Protein AF-A0A8T4NFK8-F1 (afdb_monomer)

Nearest PDB structures (foldseek):
  3e11-assembly2_B  TM=5.729E-01  e=1.736E-01  Acidothermus cellulolyticus 11B
  4j0b-assembly1_A  TM=2.748E-01  e=2.095E-01  Danio rerio
  3he0-assembly2_C-2  TM=3.348E-01  e=5.141E+00  Vibrio parahaemolyticus

Mean predicted aligned error: 7.35 Å

Foldseek 3Di:
DQLVLLCVLLVVVLDDPVQEEEEEDEDDPDPPDQKDKAWDDLVVCVVVVHFIHIYIYGYPVLVVDDPLVNQLVSLLNSQQQDSNSRGGGDDCVRRDPVVSVVSSVSSVVSVVVVVVVCDDDPPPDPDDD

Solvent-accessible surface area (backbone atoms only — not comparable to full-atom values): 7735 Å² total; per-residue (Å²): 130,56,70,55,53,51,38,59,74,66,62,45,79,54,59,58,65,92,42,46,46,79,46,80,49,77,91,69,88,62,88,86,57,41,62,46,70,44,57,52,48,61,68,56,25,59,75,67,74,45,76,52,38,39,38,40,39,36,29,67,64,43,78,78,47,54,70,72,58,41,51,36,52,53,49,49,49,54,58,26,52,41,78,78,49,66,24,63,72,46,58,65,91,77,58,41,70,68,58,36,50,56,50,45,54,51,39,56,55,52,51,54,54,56,56,67,70,64,69,76,82,75,82,76,72,84,76,83,132

Structure (mmCIF, N/CA/C/O backbone):
data_AF-A0A8T4NFK8-F1
#
_entry.id   AF-A0A8T4NFK8-F1
#
loop_
_atom_site.group_PDB
_atom_site.id
_atom_site.type_symbol
_atom_site.label_atom_id
_atom_site.label_alt_id
_atom_site.label_comp_id
_atom_site.label_asym_id
_atom_site.label_entity_id
_atom_site.label_seq_id
_atom_site.pdbx_PDB_ins_code
_atom_site.Cartn_x
_atom_site.Cartn_y
_atom_site.Cartn_z
_atom_site.occupancy
_atom_site.B_iso_or_equiv
_atom_site.auth_seq_id
_atom_site.auth_comp_id
_atom_site.auth_asym_id
_atom_site.auth_atom_id
_atom_site.pdbx_PDB_model_num
ATOM 1 N N . MET A 1 1 ? -0.275 -10.881 7.513 1.00 72.69 1 MET A N 1
ATOM 2 C CA . MET A 1 1 ? -1.256 -11.005 8.611 1.00 72.69 1 MET A CA 1
ATOM 3 C C . MET A 1 1 ? -2.192 -9.808 8.831 1.00 72.69 1 MET A C 1
ATOM 5 O O . MET A 1 1 ? -3.137 -9.985 9.569 1.00 72.69 1 MET A O 1
ATOM 9 N N . ARG A 1 2 ? -2.021 -8.618 8.220 1.00 91.56 2 ARG A N 1
ATOM 10 C CA . ARG A 1 2 ? -3.139 -7.643 8.086 1.00 91.56 2 ARG A CA 1
ATOM 11 C C . ARG A 1 2 ? -3.163 -6.977 6.714 1.00 91.56 2 ARG A C 1
ATOM 13 O O . ARG A 1 2 ? -4.160 -7.043 6.015 1.00 91.56 2 ARG A O 1
ATOM 20 N N . MET A 1 3 ? -2.006 -6.478 6.270 1.00 95.69 3 MET A N 1
ATOM 21 C CA . MET A 1 3 ? -1.801 -6.023 4.886 1.00 95.69 3 MET A CA 1
ATOM 22 C C . MET A 1 3 ? -2.193 -7.103 3.863 1.00 95.69 3 MET A C 1
ATOM 24 O O . MET A 1 3 ? -2.933 -6.828 2.930 1.00 95.69 3 MET A O 1
ATOM 28 N N . GLN A 1 4 ? -1.759 -8.347 4.087 1.00 96.12 4 GLN A N 1
ATOM 29 C CA . GLN A 1 4 ? -2.109 -9.490 3.234 1.00 96.12 4 GLN A CA 1
ATOM 30 C C . GLN A 1 4 ? -3.622 -9.729 3.160 1.00 96.12 4 GLN A C 1
ATOM 32 O O . GLN A 1 4 ? -4.147 -9.951 2.076 1.00 96.12 4 GLN A O 1
ATOM 37 N N . ASP A 1 5 ? -4.326 -9.630 4.289 1.00 95.62 5 ASP A N 1
ATOM 38 C CA . ASP A 1 5 ? -5.778 -9.814 4.341 1.00 95.62 5 ASP A CA 1
ATOM 39 C C . ASP A 1 5 ? -6.482 -8.707 3.557 1.00 95.62 5 ASP A C 1
ATOM 41 O O . ASP A 1 5 ? -7.379 -8.993 2.772 1.00 95.62 5 ASP A O 1
ATOM 45 N N . ILE A 1 6 ? -6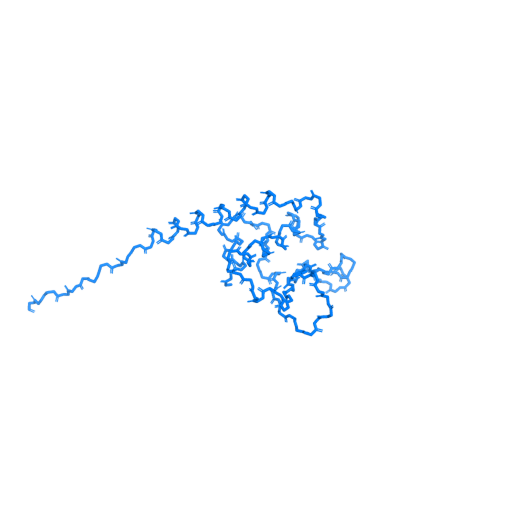.034 -7.456 3.713 1.00 97.06 6 ILE A N 1
ATOM 46 C CA . ILE A 1 6 ? -6.520 -6.307 2.938 1.00 97.06 6 ILE A CA 1
ATOM 47 C C . ILE A 1 6 ? -6.312 -6.551 1.438 1.00 97.06 6 ILE A C 1
ATOM 49 O O . ILE A 1 6 ? -7.265 -6.433 0.669 1.00 97.06 6 ILE A O 1
ATOM 53 N N . VAL A 1 7 ? -5.104 -6.947 1.019 1.00 97.50 7 VAL A N 1
ATOM 54 C CA . VAL A 1 7 ? -4.780 -7.254 -0.387 1.00 97.50 7 VAL A CA 1
ATOM 55 C C . VAL A 1 7 ? -5.690 -8.352 -0.939 1.00 97.50 7 VAL A C 1
ATOM 57 O O . VAL A 1 7 ? -6.258 -8.188 -2.022 1.00 97.50 7 VAL A O 1
ATOM 60 N N . ASN A 1 8 ? -5.866 -9.440 -0.189 1.00 96.31 8 ASN A N 1
ATOM 61 C CA . ASN A 1 8 ? -6.664 -10.591 -0.602 1.00 96.31 8 ASN A CA 1
ATOM 62 C C . ASN A 1 8 ? -8.158 -10.253 -0.674 1.00 96.31 8 ASN A C 1
ATOM 64 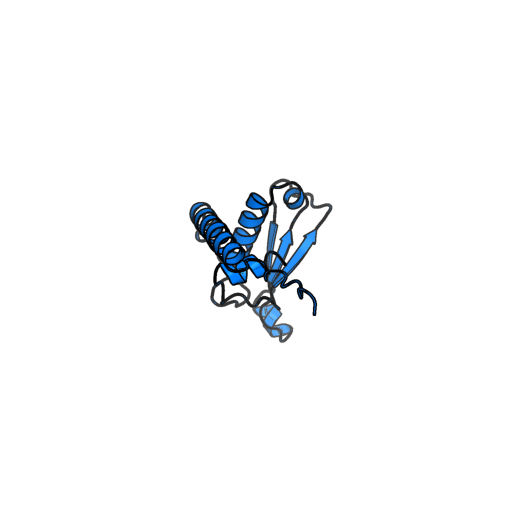O O . ASN A 1 8 ? -8.791 -10.478 -1.704 1.00 96.31 8 ASN A O 1
ATOM 68 N N . ILE A 1 9 ? -8.716 -9.663 0.385 1.00 96.69 9 ILE A N 1
ATOM 69 C CA . ILE A 1 9 ? -10.144 -9.329 0.487 1.00 96.69 9 ILE A CA 1
ATOM 70 C C . ILE A 1 9 ? -10.536 -8.267 -0.543 1.00 96.69 9 ILE A C 1
ATOM 72 O O . ILE A 1 9 ? -11.603 -8.354 -1.150 1.00 96.69 9 ILE A O 1
ATOM 76 N N . LEU A 1 10 ? -9.678 -7.272 -0.785 1.00 96.69 10 LEU A N 1
ATOM 77 C CA . LEU A 1 10 ? -9.946 -6.231 -1.780 1.00 96.69 10 LEU A CA 1
ATOM 78 C C . LEU A 1 10 ? -9.658 -6.671 -3.221 1.00 96.69 10 LEU A C 1
ATOM 80 O O . LEU A 1 10 ? -9.950 -5.906 -4.146 1.00 96.69 10 LEU A O 1
ATOM 84 N N . GLY A 1 11 ? -9.125 -7.880 -3.434 1.00 96.12 11 GLY A N 1
ATOM 85 C CA . GLY A 1 11 ? -8.817 -8.410 -4.764 1.00 96.12 11 GLY A CA 1
ATOM 86 C C . GLY A 1 11 ? -7.696 -7.637 -5.461 1.00 96.12 11 GLY A C 1
ATOM 87 O O . GLY A 1 11 ? -7.742 -7.378 -6.666 1.00 96.12 11 GLY A O 1
ATOM 88 N N . MET A 1 12 ? -6.679 -7.202 -4.716 1.00 95.69 12 MET A N 1
ATOM 89 C CA . MET A 1 12 ? -5.559 -6.422 -5.244 1.00 95.69 12 MET A CA 1
ATOM 90 C C . MET A 1 12 ? -4.520 -7.310 -5.955 1.00 95.69 12 MET A C 1
ATOM 92 O O . MET A 1 12 ? -3.331 -7.156 -5.724 1.00 95.69 12 MET A O 1
ATOM 96 N N . HIS A 1 13 ? -4.937 -8.155 -6.905 1.00 95.31 13 HIS A N 1
ATOM 97 C CA . HIS A 1 13 ? -4.113 -9.204 -7.546 1.00 95.31 13 HIS A CA 1
ATOM 98 C C . HIS A 1 13 ? -2.791 -8.743 -8.195 1.00 95.31 13 HIS A C 1
ATOM 100 O O . HIS A 1 13 ? -1.873 -9.533 -8.355 1.00 95.31 13 HIS A O 1
ATOM 106 N N . HIS A 1 14 ? -2.681 -7.466 -8.567 1.00 96.38 14 HIS A N 1
ATOM 107 C CA . HIS A 1 14 ? -1.426 -6.846 -9.016 1.00 96.38 14 HIS A CA 1
ATOM 108 C C . HIS A 1 14 ? -0.317 -6.763 -7.953 1.00 96.38 14 HIS A C 1
ATOM 110 O O . HIS A 1 14 ? 0.826 -6.479 -8.303 1.00 96.38 14 HIS A O 1
ATOM 116 N N . ILE A 1 15 ? -0.649 -6.916 -6.671 1.00 97.44 15 ILE A N 1
ATOM 117 C CA . ILE A 1 15 ? 0.307 -6.838 -5.573 1.00 97.44 15 ILE A CA 1
ATOM 118 C C . ILE A 1 15 ? 0.850 -8.232 -5.312 1.00 97.44 15 ILE A C 1
ATOM 120 O O . ILE A 1 15 ? 0.131 -9.122 -4.863 1.00 97.44 15 ILE A O 1
ATOM 124 N N . ASP A 1 16 ? 2.142 -8.391 -5.558 1.00 97.19 16 ASP A N 1
ATOM 125 C CA . ASP A 1 16 ? 2.875 -9.582 -5.167 1.00 97.19 16 ASP A CA 1
ATOM 126 C C . ASP A 1 16 ? 3.225 -9.494 -3.676 1.00 97.19 16 ASP A C 1
ATOM 128 O O . ASP A 1 16 ? 4.135 -8.764 -3.274 1.00 97.19 16 ASP A O 1
ATOM 132 N N . ILE A 1 17 ? 2.465 -10.220 -2.855 1.00 96.31 17 ILE A N 1
ATOM 133 C CA . ILE A 1 17 ? 2.585 -10.233 -1.392 1.00 96.31 17 ILE A CA 1
ATOM 134 C C . ILE A 1 17 ? 3.999 -10.613 -0.932 1.00 96.31 17 ILE A C 1
ATOM 136 O O . ILE A 1 17 ? 4.467 -10.101 0.090 1.00 96.31 17 ILE A O 1
ATOM 140 N N . ASP A 1 18 ? 4.700 -11.475 -1.666 1.00 96.56 18 ASP A N 1
ATOM 141 C CA . ASP A 1 18 ? 6.035 -11.918 -1.269 1.00 96.56 18 ASP A CA 1
ATOM 142 C C . ASP A 1 18 ? 7.073 -10.808 -1.446 1.00 96.56 18 ASP A C 1
ATOM 144 O O . ASP A 1 18 ? 8.041 -10.737 -0.678 1.00 96.56 18 ASP A O 1
ATOM 148 N N . ARG A 1 19 ? 6.810 -9.877 -2.371 1.00 97.00 19 ARG A N 1
ATOM 149 C CA . ARG A 1 19 ? 7.645 -8.708 -2.678 1.00 97.00 19 ARG A CA 1
ATOM 150 C C . ARG A 1 19 ? 7.152 -7.402 -2.047 1.00 97.00 19 ARG A C 1
ATOM 152 O O . ARG A 1 19 ? 7.692 -6.342 -2.369 1.00 97.00 19 ARG A O 1
ATOM 159 N N . VAL A 1 20 ? 6.190 -7.464 -1.120 1.00 97.75 20 VAL A N 1
ATOM 160 C CA . VAL A 1 20 ? 5.812 -6.341 -0.243 1.00 97.75 20 VAL A CA 1
ATOM 161 C C . VAL A 1 20 ? 6.098 -6.692 1.213 1.00 97.75 20 VAL A C 1
ATOM 163 O O . VAL A 1 20 ? 5.518 -7.628 1.765 1.00 97.75 20 VAL A O 1
ATOM 166 N N . LYS A 1 21 ? 6.974 -5.926 1.868 1.00 96.88 21 LYS A N 1
ATOM 167 C CA . LYS A 1 21 ? 7.311 -6.115 3.289 1.00 96.88 21 LYS A CA 1
ATOM 168 C C . LYS A 1 21 ? 6.903 -4.909 4.123 1.00 96.88 21 LYS A C 1
ATOM 170 O O . LYS A 1 21 ? 6.974 -3.777 3.666 1.00 96.88 21 LYS A O 1
ATOM 175 N N . CYS A 1 22 ? 6.469 -5.163 5.352 1.00 96.62 22 CYS A N 1
ATOM 176 C CA . CYS A 1 22 ? 6.079 -4.124 6.298 1.00 96.62 22 CYS A CA 1
ATOM 177 C C . CYS A 1 22 ? 7.137 -3.997 7.394 1.00 96.62 22 CYS A C 1
ATOM 179 O O . CYS A 1 22 ? 7.550 -5.008 7.960 1.00 96.62 22 CYS A O 1
ATOM 181 N N . PHE A 1 23 ? 7.522 -2.767 7.719 1.00 95.50 23 PHE A N 1
ATOM 182 C CA . PHE A 1 23 ? 8.508 -2.450 8.747 1.00 95.50 23 PHE A CA 1
ATOM 183 C C . PHE A 1 23 ? 7.928 -1.464 9.755 1.00 95.50 23 PHE A C 1
ATOM 185 O O . PHE A 1 23 ? 7.078 -0.645 9.410 1.00 95.50 23 PHE A O 1
ATOM 192 N N . ARG A 1 24 ? 8.394 -1.550 11.001 1.00 93.06 24 ARG A N 1
ATOM 193 C CA . ARG A 1 24 ? 8.130 -0.547 12.035 1.00 93.06 24 ARG A CA 1
ATOM 194 C C . ARG A 1 24 ? 9.417 0.211 12.310 1.00 93.06 24 ARG A C 1
ATOM 196 O O . ARG A 1 24 ? 10.448 -0.422 12.530 1.00 93.06 24 ARG A O 1
ATOM 203 N N . SER A 1 25 ? 9.329 1.533 12.331 1.00 90.19 25 SER A N 1
ATOM 204 C CA . SER A 1 25 ? 10.461 2.412 12.613 1.00 90.19 25 SER A CA 1
ATOM 205 C C . SER A 1 25 ? 10.176 3.266 13.844 1.00 90.19 25 SER A C 1
ATOM 207 O O . SER A 1 25 ? 9.089 3.828 13.988 1.00 90.19 25 SER A O 1
ATOM 209 N N . LEU A 1 26 ? 11.176 3.372 14.720 1.00 85.44 26 LEU A N 1
ATOM 210 C CA . LEU A 1 26 ? 11.139 4.141 15.966 1.00 85.44 26 LEU A CA 1
ATOM 211 C C . LEU A 1 26 ? 12.119 5.317 15.898 1.00 85.44 26 LEU A C 1
ATOM 213 O O . LEU A 1 26 ? 13.092 5.270 15.144 1.00 85.44 26 LEU A O 1
ATOM 217 N N . GLY A 1 27 ? 11.885 6.361 16.698 1.00 80.31 27 GLY A N 1
ATOM 218 C CA . GLY A 1 27 ? 12.798 7.503 16.810 1.00 80.31 27 GLY A CA 1
ATOM 219 C C . GLY A 1 27 ? 12.781 8.444 15.604 1.00 80.31 27 GLY A C 1
ATOM 220 O O . GLY A 1 27 ? 13.723 9.213 15.405 1.00 80.31 27 GLY A O 1
ATOM 221 N N . SER A 1 28 ? 11.728 8.397 14.783 1.00 76.69 28 SER A N 1
ATOM 222 C CA . SER A 1 28 ? 11.604 9.310 13.646 1.00 76.69 28 SER A CA 1
ATOM 223 C C . SER A 1 28 ? 11.263 10.719 14.132 1.00 76.69 28 SER A C 1
ATOM 225 O O . SER A 1 28 ? 10.289 10.930 14.849 1.00 76.69 28 SER A O 1
ATOM 227 N N . SER A 1 29 ? 12.012 11.724 13.676 1.00 77.62 29 SER A N 1
ATOM 228 C CA . SER A 1 29 ? 11.747 13.134 13.999 1.00 77.62 29 SER A CA 1
ATOM 229 C C . SER A 1 29 ? 10.531 13.718 13.261 1.00 77.62 29 SER A C 1
ATOM 231 O O . SER A 1 29 ? 10.105 14.845 13.540 1.00 77.62 29 SER A O 1
ATOM 233 N N . THR A 1 30 ? 9.946 12.979 12.309 1.00 76.50 30 THR A N 1
ATOM 234 C CA . THR A 1 30 ? 8.797 13.446 11.526 1.00 76.50 30 THR A CA 1
ATOM 235 C C . THR A 1 30 ? 7.503 13.370 12.326 1.00 76.50 30 THR A C 1
ATOM 237 O O . THR A 1 30 ? 7.019 12.288 12.637 1.00 76.50 30 THR A O 1
ATOM 240 N N . ARG A 1 31 ? 6.885 14.530 12.575 1.00 74.06 31 ARG A N 1
ATOM 241 C CA . ARG A 1 31 ? 5.659 14.640 13.385 1.00 74.06 31 ARG A CA 1
ATOM 242 C C . ARG A 1 31 ? 4.347 14.385 12.635 1.00 74.06 31 ARG A C 1
ATOM 244 O O . ARG A 1 31 ? 3.338 14.140 13.278 1.00 74.06 31 ARG A O 1
ATOM 251 N N . ARG A 1 32 ? 4.338 14.514 11.303 1.00 83.94 32 ARG A N 1
ATOM 252 C CA . ARG A 1 32 ? 3.109 14.466 10.477 1.00 83.94 32 ARG A CA 1
ATOM 253 C C . ARG A 1 32 ? 2.989 13.223 9.601 1.00 83.94 32 ARG A C 1
ATOM 255 O O . ARG A 1 32 ? 1.948 13.000 9.003 1.00 83.94 32 ARG A O 1
ATOM 262 N N . THR A 1 33 ? 4.059 12.447 9.489 1.00 89.44 33 THR A N 1
ATOM 263 C CA . THR A 1 33 ? 4.087 11.253 8.648 1.00 89.44 33 THR A CA 1
ATOM 264 C C . THR A 1 33 ? 3.716 10.052 9.504 1.00 89.44 33 THR A C 1
ATOM 266 O O . THR A 1 33 ? 4.302 9.857 10.566 1.00 89.44 33 THR A O 1
ATOM 269 N N . ILE A 1 34 ? 2.742 9.270 9.046 1.00 94.50 34 ILE A N 1
ATOM 270 C CA . ILE A 1 34 ? 2.256 8.076 9.750 1.00 94.50 34 ILE A CA 1
ATOM 271 C C . ILE A 1 34 ? 2.893 6.821 9.152 1.00 94.50 34 ILE A C 1
ATOM 273 O O . ILE A 1 34 ? 3.352 5.947 9.884 1.00 94.50 34 ILE A O 1
ATOM 277 N N . ALA A 1 35 ? 2.958 6.759 7.824 1.00 95.31 35 ALA A N 1
ATOM 278 C CA . ALA A 1 35 ? 3.581 5.680 7.081 1.00 95.31 35 ALA A CA 1
ATOM 279 C C . ALA A 1 35 ? 4.267 6.216 5.815 1.00 95.31 35 ALA A C 1
ATOM 281 O O . ALA A 1 35 ? 4.133 7.398 5.478 1.00 95.31 35 ALA A O 1
ATOM 282 N N . ARG A 1 36 ? 5.075 5.366 5.178 1.00 93.31 36 ARG A N 1
ATOM 283 C CA . ARG A 1 36 ? 5.744 5.632 3.901 1.00 93.31 36 ARG A CA 1
ATOM 284 C C . ARG A 1 36 ? 5.797 4.363 3.060 1.00 93.31 36 ARG A C 1
ATOM 286 O O . ARG A 1 36 ? 6.079 3.285 3.586 1.00 93.31 36 ARG A O 1
ATOM 293 N N . CYS A 1 37 ? 5.665 4.510 1.749 1.00 95.12 37 CYS A N 1
ATOM 294 C CA . CYS A 1 37 ? 5.924 3.450 0.787 1.00 95.12 37 CYS A CA 1
ATOM 295 C C . CYS A 1 37 ? 7.284 3.678 0.122 1.00 95.12 37 CYS A C 1
ATOM 297 O O . CYS A 1 37 ? 7.560 4.743 -0.428 1.00 95.12 37 CYS A O 1
ATOM 299 N N . HIS A 1 38 ? 8.129 2.655 0.143 1.00 96.12 38 HIS A N 1
ATOM 300 C CA . HIS A 1 38 ? 9.466 2.649 -0.439 1.00 96.12 38 HIS A CA 1
ATOM 301 C C . HIS A 1 38 ? 9.541 1.617 -1.563 1.00 96.12 38 HIS A C 1
ATOM 303 O O . HIS A 1 38 ? 8.878 0.584 -1.518 1.00 96.12 38 HIS A O 1
ATOM 309 N N . THR A 1 39 ? 10.381 1.875 -2.563 1.00 96.81 39 THR A N 1
ATOM 310 C CA . THR A 1 39 ? 10.688 0.934 -3.646 1.00 96.81 39 THR A CA 1
ATOM 311 C C . THR A 1 39 ? 12.116 1.149 -4.112 1.00 96.81 39 THR A C 1
ATOM 313 O O . THR A 1 39 ? 12.644 2.261 -4.070 1.00 96.81 39 THR A O 1
ATOM 316 N N . VAL A 1 40 ? 12.727 0.092 -4.634 1.00 94.19 40 VAL A N 1
ATOM 317 C CA . VAL A 1 40 ? 13.992 0.208 -5.359 1.00 94.19 40 VAL A CA 1
ATOM 318 C C . VAL A 1 40 ? 13.707 0.839 -6.722 1.00 94.19 40 VAL A C 1
ATOM 320 O O . VAL A 1 40 ? 12.803 0.394 -7.428 1.00 94.19 40 VAL A O 1
ATOM 323 N N . GLY A 1 41 ? 14.455 1.872 -7.115 1.00 92.25 41 GLY A N 1
ATOM 324 C CA . GLY A 1 41 ? 14.297 2.498 -8.432 1.00 92.25 41 GLY A CA 1
ATOM 325 C C . GLY A 1 41 ? 14.652 1.540 -9.577 1.00 92.25 41 GLY A C 1
ATOM 326 O O . GLY A 1 41 ? 15.508 0.668 -9.427 1.00 92.25 41 GLY A O 1
ATOM 327 N N . LYS A 1 42 ? 14.031 1.715 -10.752 1.00 92.56 42 LYS A N 1
ATOM 328 C CA . LYS A 1 42 ? 14.194 0.802 -11.906 1.00 92.56 42 LYS A CA 1
ATOM 329 C C . LYS A 1 42 ? 15.647 0.550 -12.321 1.00 92.56 42 LYS A C 1
ATOM 331 O O . LYS A 1 42 ? 15.972 -0.557 -12.738 1.00 92.56 42 LYS A O 1
ATOM 336 N N . LEU A 1 43 ? 16.517 1.560 -12.230 1.00 95.19 43 LEU A N 1
ATOM 337 C CA . LEU A 1 43 ? 17.937 1.398 -12.554 1.00 95.19 43 LEU A CA 1
ATOM 338 C C . LEU A 1 43 ? 18.628 0.436 -11.577 1.00 95.19 43 LEU A C 1
ATOM 340 O O . LEU A 1 43 ? 19.348 -0.459 -12.005 1.00 95.19 43 LEU A O 1
ATOM 344 N N . MET A 1 44 ? 18.367 0.592 -10.279 1.00 96.88 44 MET A N 1
ATOM 345 C CA . MET A 1 44 ? 18.953 -0.247 -9.232 1.00 96.88 44 MET A CA 1
ATOM 346 C C . MET A 1 44 ? 18.416 -1.678 -9.278 1.00 96.88 44 MET A C 1
ATOM 348 O O . MET A 1 44 ? 19.196 -2.613 -9.148 1.00 96.88 44 MET A O 1
ATOM 352 N N . GLN A 1 45 ? 17.125 -1.862 -9.580 1.00 96.75 45 GLN A N 1
ATOM 353 C CA . GLN A 1 45 ? 16.557 -3.192 -9.837 1.00 96.75 45 GLN A CA 1
ATOM 354 C C . GLN A 1 45 ? 17.339 -3.943 -10.924 1.00 96.75 45 GLN A C 1
ATOM 35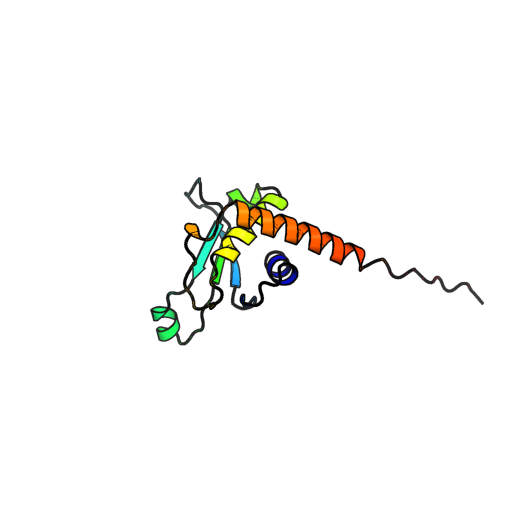6 O O . GLN A 1 45 ? 17.727 -5.092 -10.730 1.00 96.75 45 GLN A O 1
ATOM 361 N N . LYS A 1 46 ? 17.629 -3.270 -12.049 1.00 96.75 46 LYS A N 1
ATOM 362 C CA . LYS A 1 46 ? 18.424 -3.844 -13.145 1.00 96.75 46 LYS A CA 1
ATOM 363 C C . LYS A 1 46 ? 19.862 -4.134 -12.725 1.00 96.75 46 LYS A C 1
ATOM 365 O O . LYS A 1 46 ? 20.356 -5.218 -13.005 1.00 96.75 46 LYS A O 1
ATOM 370 N N . ALA A 1 47 ? 20.517 -3.188 -12.051 1.00 98.12 47 ALA A N 1
ATOM 371 C CA . ALA A 1 47 ? 21.903 -3.343 -11.607 1.00 98.12 47 ALA A CA 1
ATOM 372 C C . ALA A 1 47 ? 22.081 -4.526 -10.640 1.00 98.12 47 ALA A C 1
ATOM 374 O O . ALA A 1 47 ? 23.094 -5.214 -10.691 1.00 98.12 47 ALA A O 1
ATOM 375 N N . MET A 1 48 ? 21.082 -4.781 -9.792 1.00 97.00 48 MET A N 1
ATOM 376 C CA . MET A 1 48 ? 21.084 -5.868 -8.807 1.00 97.00 48 MET A CA 1
ATOM 377 C C . MET A 1 48 ? 20.446 -7.166 -9.325 1.00 97.00 48 MET A C 1
ATOM 379 O O . MET A 1 48 ? 20.333 -8.125 -8.567 1.00 97.00 48 MET A O 1
ATOM 383 N N . ASN A 1 49 ? 20.005 -7.202 -10.589 1.00 96.94 49 ASN A N 1
ATOM 384 C CA . ASN A 1 49 ? 19.251 -8.313 -11.175 1.00 96.94 49 ASN A CA 1
ATOM 385 C C . ASN A 1 49 ? 18.077 -8.783 -10.290 1.00 9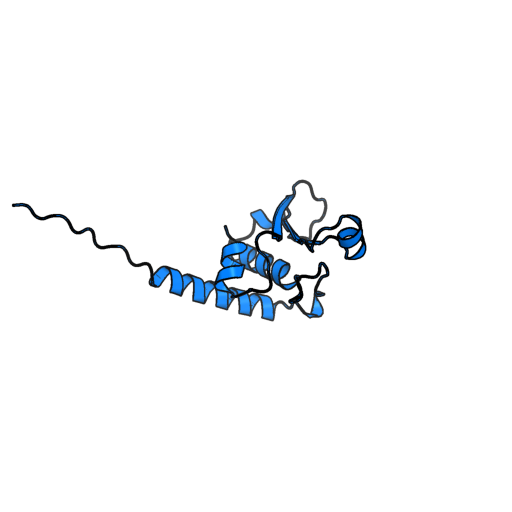6.94 49 ASN A C 1
ATOM 387 O O . ASN A 1 49 ? 17.882 -9.976 -10.057 1.00 96.94 49 ASN A O 1
ATOM 391 N N . MET A 1 50 ? 17.304 -7.829 -9.769 1.00 96.25 50 MET A N 1
ATOM 392 C CA . MET A 1 50 ? 16.166 -8.103 -8.897 1.00 96.25 50 MET A CA 1
ATOM 393 C C . MET A 1 50 ? 14.871 -7.526 -9.475 1.00 96.25 50 MET A C 1
ATOM 395 O O . MET A 1 50 ? 14.887 -6.466 -10.106 1.00 96.25 50 MET A O 1
ATOM 399 N N . PRO A 1 51 ? 13.722 -8.178 -9.240 1.00 96.44 51 PRO A N 1
ATOM 400 C CA . PRO A 1 51 ? 12.438 -7.608 -9.609 1.00 96.44 51 PRO A CA 1
ATOM 401 C C . PRO A 1 51 ? 12.053 -6.469 -8.649 1.00 96.44 51 PRO A C 1
ATOM 403 O O . PRO A 1 51 ? 12.680 -6.254 -7.608 1.00 96.44 51 PRO A O 1
ATOM 406 N N . ALA A 1 52 ? 10.981 -5.745 -8.973 1.00 97.25 52 ALA A N 1
ATOM 407 C CA . ALA A 1 52 ? 10.446 -4.705 -8.101 1.00 97.25 52 ALA A CA 1
ATOM 408 C C . ALA A 1 52 ? 10.047 -5.264 -6.730 1.00 97.25 52 ALA A C 1
ATOM 410 O O . ALA A 1 52 ? 9.421 -6.322 -6.650 1.00 97.25 52 ALA A O 1
ATOM 411 N N . HIS A 1 53 ? 10.387 -4.524 -5.681 1.00 97.62 53 HIS A N 1
ATOM 412 C CA . HIS A 1 53 ? 10.024 -4.800 -4.297 1.00 97.62 53 HIS A CA 1
ATOM 413 C C . HIS A 1 53 ? 9.551 -3.510 -3.646 1.00 97.62 53 HIS A C 1
ATOM 415 O O . HIS A 1 53 ? 10.091 -2.440 -3.939 1.00 97.62 53 HIS A O 1
ATOM 421 N N . TYR A 1 54 ? 8.591 -3.638 -2.739 1.00 97.88 54 TYR A N 1
ATOM 422 C CA . TYR A 1 54 ? 8.049 -2.528 -1.976 1.00 97.88 54 TYR A CA 1
ATOM 423 C C . TYR A 1 54 ? 8.227 -2.768 -0.480 1.00 97.88 54 TYR A C 1
ATOM 425 O O . TYR A 1 54 ? 8.077 -3.888 0.016 1.00 97.88 54 TYR A O 1
ATOM 433 N N . ALA A 1 55 ? 8.524 -1.698 0.245 1.00 97.50 55 ALA A N 1
ATOM 434 C CA . ALA A 1 55 ? 8.557 -1.697 1.696 1.00 97.50 55 ALA A CA 1
ATOM 435 C C . ALA A 1 55 ? 7.589 -0.638 2.221 1.00 97.50 55 ALA A C 1
ATOM 437 O O . ALA A 1 55 ? 7.698 0.530 1.863 1.00 97.50 55 ALA A O 1
ATOM 438 N N . ILE A 1 56 ? 6.642 -1.046 3.059 1.00 97.12 56 ILE A N 1
ATOM 439 C CA . ILE A 1 56 ? 5.741 -0.135 3.762 1.00 97.12 56 ILE A CA 1
ATOM 440 C C . ILE A 1 56 ? 6.307 0.071 5.163 1.00 97.12 56 ILE A C 1
ATOM 442 O O . ILE A 1 56 ? 6.381 -0.866 5.958 1.00 97.12 56 ILE A O 1
ATOM 446 N N . GLU A 1 57 ? 6.745 1.286 5.446 1.00 96.44 57 GLU A N 1
ATOM 447 C CA . GLU A 1 57 ? 7.311 1.697 6.725 1.00 96.44 57 GLU A CA 1
ATOM 448 C C . GLU A 1 57 ? 6.229 2.389 7.557 1.00 96.44 57 GLU A C 1
ATOM 450 O O . GLU A 1 57 ? 5.719 3.430 7.155 1.00 96.44 57 GLU A O 1
ATOM 455 N N . PHE A 1 58 ? 5.902 1.842 8.726 1.00 96.12 58 PHE A N 1
ATOM 456 C CA . PHE A 1 58 ? 5.013 2.466 9.706 1.00 96.12 58 PHE A CA 1
ATOM 457 C C . PHE A 1 58 ? 5.835 3.166 10.790 1.00 96.12 58 PHE A C 1
ATOM 459 O O . PHE A 1 58 ? 6.757 2.575 11.359 1.00 96.12 58 PHE A O 1
ATOM 466 N N . LEU A 1 59 ? 5.493 4.420 11.083 1.00 94.69 59 LEU A N 1
ATOM 467 C CA . LEU A 1 59 ? 6.149 5.242 12.102 1.00 94.69 59 LEU A CA 1
ATOM 468 C C . LEU A 1 59 ? 5.374 5.201 13.427 1.00 94.69 59 LEU A C 1
ATOM 470 O O . LEU A 1 59 ? 4.209 4.816 13.465 1.00 94.69 59 LEU A O 1
ATOM 474 N N . GLU A 1 60 ? 5.997 5.663 14.513 1.00 91.88 60 GLU A N 1
ATOM 475 C CA . GLU A 1 60 ? 5.432 5.655 15.877 1.00 91.88 60 GLU A CA 1
ATOM 476 C C . GLU A 1 60 ? 3.976 6.153 16.013 1.00 91.88 60 GLU A C 1
ATOM 478 O O . GLU A 1 60 ? 3.232 5.569 16.805 1.00 91.88 60 GLU A O 1
ATOM 483 N N . PRO A 1 61 ? 3.504 7.185 15.277 1.00 91.94 61 PRO A N 1
ATOM 484 C CA . PRO A 1 61 ? 2.104 7.602 15.357 1.00 91.94 61 PRO A CA 1
ATOM 485 C C . PRO A 1 61 ? 1.103 6.512 14.953 1.00 91.94 61 PRO A C 1
ATOM 487 O O . PRO A 1 61 ? 0.001 6.491 15.494 1.00 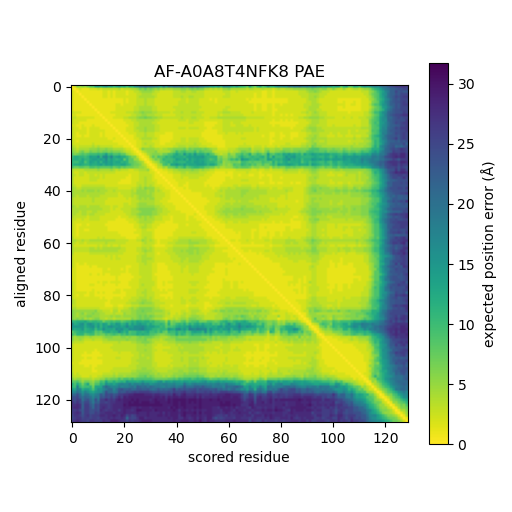91.94 61 PRO A O 1
ATOM 490 N N . PHE A 1 62 ? 1.481 5.595 14.056 1.00 94.12 62 PHE A N 1
ATOM 491 C CA . PHE A 1 62 ? 0.608 4.533 13.551 1.00 94.12 62 PHE A CA 1
ATOM 492 C C . PHE A 1 62 ? 0.089 3.623 14.668 1.00 94.12 62 PHE A C 1
ATOM 494 O O . PHE A 1 62 ? -1.088 3.269 14.695 1.00 94.12 62 PHE A O 1
ATOM 501 N N . GLU A 1 63 ? 0.942 3.274 15.632 1.00 90.25 63 GLU A N 1
ATOM 502 C CA . GLU A 1 63 ? 0.572 2.355 16.716 1.00 90.25 63 GLU A CA 1
ATOM 503 C C . GLU A 1 63 ? -0.477 2.938 17.669 1.00 90.25 63 GLU A C 1
ATOM 505 O O . GLU A 1 63 ? -1.187 2.190 18.334 1.00 90.25 63 GLU A O 1
ATOM 510 N N . LYS A 1 64 ? -0.601 4.268 17.713 1.00 91.88 64 LYS A N 1
ATOM 511 C CA . LYS A 1 64 ? -1.556 4.979 18.575 1.00 91.88 64 LYS A CA 1
ATOM 512 C C . LYS A 1 64 ? -2.941 5.126 17.936 1.00 91.88 64 LYS A C 1
ATOM 514 O O . LYS A 1 64 ? -3.854 5.636 18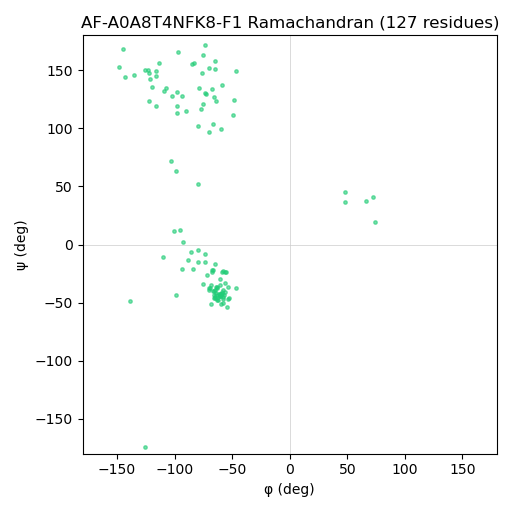.579 1.00 91.88 64 LYS A O 1
ATOM 519 N N . MET A 1 65 ? -3.089 4.732 16.673 1.00 94.69 65 MET A N 1
ATOM 520 C CA . MET A 1 65 ? -4.337 4.841 15.918 1.00 94.69 65 MET A CA 1
ATOM 521 C C . MET A 1 65 ? -5.268 3.661 16.214 1.00 94.69 65 MET A C 1
ATOM 523 O O . MET A 1 65 ? -4.824 2.576 16.590 1.00 94.69 65 MET A O 1
ATOM 527 N N . SER A 1 66 ? -6.572 3.863 16.014 1.00 97.00 66 SER A N 1
ATOM 528 C CA . SER A 1 66 ? -7.541 2.765 16.050 1.00 97.00 66 SER A CA 1
ATOM 529 C C . SER A 1 66 ? -7.287 1.784 14.900 1.00 97.00 66 SER A C 1
ATOM 531 O O . SER A 1 66 ? -6.711 2.159 13.878 1.00 97.00 66 SER A O 1
ATOM 533 N N . GLU A 1 67 ? -7.749 0.535 15.020 1.00 95.62 67 GLU A N 1
ATOM 534 C CA . GLU A 1 67 ? -7.567 -0.456 13.947 1.00 95.62 67 GLU A CA 1
ATOM 535 C C . GLU A 1 67 ? -8.171 0.002 12.613 1.00 95.62 67 GLU A C 1
ATOM 537 O O . GLU A 1 67 ? -7.545 -0.166 11.573 1.00 95.62 67 GLU A O 1
ATOM 542 N N . SER A 1 68 ? -9.341 0.648 12.649 1.00 96.38 68 SER A N 1
ATOM 543 C CA . SER A 1 68 ? -9.987 1.206 11.456 1.00 96.38 68 SER A CA 1
ATOM 544 C C . SER A 1 68 ? -9.110 2.248 10.759 1.00 96.38 68 SER A C 1
ATOM 546 O O . SER A 1 68 ? -9.007 2.253 9.536 1.00 96.38 68 SER A O 1
ATOM 548 N N . GLU A 1 69 ? -8.471 3.132 11.521 1.00 96.75 69 GLU A N 1
ATOM 549 C CA . GLU A 1 69 ? -7.605 4.167 10.957 1.00 96.75 69 GLU A CA 1
ATOM 550 C C . GLU A 1 69 ? -6.266 3.576 10.488 1.00 96.75 69 GLU A C 1
ATOM 552 O O . GLU A 1 69 ? -5.734 3.976 9.452 1.00 96.75 69 GLU A O 1
ATOM 557 N N . GLN A 1 70 ? -5.751 2.553 11.178 1.00 97.31 70 GLN A N 1
ATOM 558 C CA . GLN A 1 70 ? -4.603 1.776 10.704 1.00 97.31 70 GLN A CA 1
ATOM 559 C C . GLN A 1 70 ? -4.899 1.086 9.367 1.00 97.31 70 GLN A C 1
ATOM 561 O O . GLN A 1 70 ? -4.057 1.122 8.469 1.00 97.31 70 GLN A O 1
ATOM 566 N N . ASP A 1 71 ? -6.081 0.489 9.206 1.00 97.44 71 ASP A N 1
ATOM 567 C CA . ASP A 1 71 ? -6.493 -0.160 7.959 1.00 97.44 71 ASP A CA 1
ATOM 568 C C . ASP A 1 71 ? -6.549 0.851 6.804 1.00 97.44 71 ASP A C 1
ATOM 570 O O . ASP A 1 71 ? -6.019 0.573 5.726 1.00 97.44 71 ASP A O 1
ATOM 574 N N . LYS A 1 72 ? -7.090 2.056 7.034 1.00 97.38 72 LYS A N 1
ATOM 575 C CA . LYS A 1 72 ? -7.082 3.151 6.045 1.00 97.38 72 LYS A CA 1
ATOM 576 C C . LYS A 1 72 ? -5.669 3.573 5.647 1.00 97.38 72 LYS A C 1
ATOM 578 O O . LYS A 1 72 ? -5.402 3.742 4.458 1.00 97.38 72 LYS A O 1
ATOM 583 N N . VAL A 1 73 ? -4.748 3.688 6.604 1.00 96.75 73 VAL A N 1
ATOM 584 C CA . VAL A 1 73 ? -3.335 3.993 6.319 1.00 96.75 73 VAL A CA 1
ATOM 585 C C . VAL A 1 73 ? -2.679 2.867 5.516 1.00 96.75 73 VAL A C 1
ATOM 587 O O . VAL A 1 73 ? -1.995 3.137 4.536 1.00 96.75 73 VAL A O 1
ATOM 590 N N . ILE A 1 74 ? -2.919 1.597 5.855 1.00 97.19 74 ILE A N 1
ATOM 591 C CA . ILE A 1 74 ? -2.400 0.471 5.062 1.00 97.19 74 ILE A CA 1
ATOM 592 C C . ILE A 1 74 ? -2.948 0.528 3.628 1.00 97.19 74 ILE A C 1
ATOM 594 O O . ILE A 1 74 ? -2.190 0.355 2.674 1.00 97.19 74 ILE A O 1
ATOM 598 N N . ILE A 1 75 ? -4.246 0.797 3.462 1.00 97.00 75 ILE A N 1
ATOM 599 C CA . ILE A 1 75 ? -4.882 0.957 2.148 1.00 97.00 75 ILE A CA 1
ATOM 600 C C . ILE A 1 75 ? -4.244 2.117 1.373 1.00 97.00 75 ILE A C 1
ATOM 602 O O . ILE A 1 75 ? -3.940 1.943 0.194 1.00 97.00 75 ILE A O 1
ATOM 606 N N . HIS A 1 76 ? -3.989 3.259 2.017 1.00 95.94 76 HIS A N 1
ATOM 607 C CA . HIS A 1 76 ? -3.298 4.404 1.416 1.00 95.94 76 HIS A CA 1
ATOM 608 C C . HIS A 1 76 ? -1.944 3.995 0.821 1.00 95.94 76 HIS A C 1
ATOM 610 O O . HIS A 1 76 ? -1.703 4.185 -0.373 1.00 95.94 76 HIS A O 1
ATOM 616 N N . GLU A 1 77 ? -1.093 3.347 1.620 1.00 96.44 77 GLU A N 1
ATOM 617 C CA . GLU A 1 77 ? 0.232 2.898 1.176 1.00 96.44 77 GLU A CA 1
ATOM 618 C C . GLU A 1 77 ? 0.149 1.845 0.056 1.00 96.44 77 GLU A C 1
ATOM 620 O O . GLU A 1 77 ? 0.943 1.869 -0.886 1.00 96.44 77 GLU A O 1
ATOM 625 N N . LEU A 1 78 ? -0.835 0.939 0.099 1.00 96.44 78 LEU A N 1
ATOM 626 C CA . LEU A 1 78 ? -1.055 -0.047 -0.967 1.00 96.44 78 LEU A CA 1
ATOM 627 C C . LEU A 1 78 ? -1.539 0.599 -2.274 1.00 96.44 78 LEU A C 1
ATOM 629 O O . LEU A 1 78 ? -1.169 0.137 -3.353 1.00 96.44 78 LEU A O 1
ATOM 633 N N . LEU A 1 79 ? -2.346 1.663 -2.212 1.00 95.44 79 LEU A N 1
ATOM 634 C CA . LEU A 1 79 ? -2.833 2.377 -3.399 1.00 95.44 79 LEU A CA 1
ATOM 635 C C . LEU A 1 79 ? -1.714 3.115 -4.149 1.00 95.44 79 LEU A C 1
ATOM 637 O O . LEU A 1 79 ? -1.835 3.321 -5.364 1.00 95.44 79 LEU A O 1
ATOM 641 N N . HIS A 1 80 ? -0.612 3.444 -3.469 1.00 95.12 80 HIS A N 1
ATOM 642 C CA . HIS A 1 80 ? 0.596 3.965 -4.106 1.00 95.12 80 HIS A CA 1
ATOM 643 C C . HIS A 1 80 ? 1.295 2.936 -5.007 1.00 95.12 80 HIS A C 1
ATOM 645 O O . HIS A 1 80 ? 2.015 3.330 -5.931 1.00 95.12 80 HIS A O 1
ATOM 651 N N . ILE A 1 81 ? 1.062 1.634 -4.811 1.00 96.00 81 ILE A N 1
ATOM 652 C CA . ILE A 1 81 ? 1.641 0.584 -5.651 1.00 96.00 81 ILE A CA 1
ATOM 653 C C . ILE A 1 81 ? 0.904 0.552 -7.009 1.00 96.00 81 ILE A C 1
ATOM 655 O O . ILE A 1 81 ? -0.314 0.360 -7.074 1.00 96.00 81 ILE A O 1
ATOM 659 N N . PRO A 1 82 ? 1.604 0.755 -8.141 1.00 94.94 82 PRO A N 1
ATOM 660 C CA . PRO A 1 82 ? 0.987 0.752 -9.459 1.00 94.94 82 PRO A CA 1
ATOM 661 C C . PRO A 1 82 ? 0.535 -0.652 -9.868 1.00 94.94 82 PRO A C 1
ATOM 663 O O . PRO A 1 82 ? 1.170 -1.648 -9.537 1.00 94.94 82 PRO A O 1
ATOM 666 N N . LYS A 1 83 ? -0.500 -0.730 -10.716 1.00 95.00 83 LYS A N 1
ATOM 667 C CA . LYS A 1 83 ? -1.001 -1.994 -11.301 1.00 95.00 83 LYS A CA 1
ATOM 668 C C . LYS A 1 83 ? 0.058 -2.793 -12.065 1.00 95.00 83 LYS A C 1
ATOM 670 O O . LYS A 1 83 ? -0.087 -3.996 -12.204 1.00 95.00 83 LYS A O 1
ATOM 675 N N . THR A 1 84 ? 1.109 -2.131 -12.543 1.00 95.62 84 THR A N 1
ATOM 676 C CA . THR A 1 84 ? 2.239 -2.771 -13.226 1.00 95.62 84 THR A CA 1
ATOM 677 C C . THR A 1 84 ? 3.250 -3.409 -12.275 1.00 95.62 84 THR A C 1
ATOM 679 O O . THR A 1 84 ? 4.104 -4.152 -12.745 1.00 95.62 84 THR A O 1
ATOM 682 N N . PHE A 1 85 ? 3.210 -3.085 -10.974 1.00 96.69 85 PHE A N 1
ATOM 683 C CA . PHE A 1 85 ? 4.155 -3.556 -9.954 1.00 96.69 85 PHE A CA 1
ATOM 684 C C . PHE A 1 85 ? 5.634 -3.404 -10.381 1.00 96.69 85 PHE A C 1
ATOM 686 O O . PHE A 1 85 ? 6.471 -4.261 -10.132 1.00 96.69 85 PHE A O 1
ATOM 693 N N . GLY A 1 86 ? 5.960 -2.318 -11.096 1.00 94.88 86 GLY A N 1
ATOM 694 C CA . GLY A 1 86 ? 7.258 -2.129 -11.766 1.00 94.88 86 GLY A CA 1
ATOM 695 C C . GLY A 1 86 ? 8.306 -1.331 -10.978 1.00 94.88 86 GLY A C 1
ATOM 696 O O . GLY A 1 86 ? 9.283 -0.868 -11.568 1.00 94.88 86 GLY A O 1
ATOM 697 N N . GLY A 1 87 ? 8.072 -1.089 -9.686 1.00 91.75 87 GLY A N 1
ATOM 698 C CA . GLY A 1 87 ? 8.957 -0.338 -8.788 1.00 91.75 87 GLY A CA 1
ATOM 699 C C . GLY A 1 87 ? 8.995 1.171 -9.036 1.00 91.75 87 GLY A C 1
ATOM 700 O O . GLY A 1 87 ? 10.053 1.796 -9.030 1.00 91.75 87 GLY A O 1
ATOM 701 N N . GLY A 1 88 ? 7.819 1.738 -9.297 1.00 91.38 88 GLY A N 1
ATOM 702 C CA . GLY A 1 88 ? 7.530 3.168 -9.162 1.00 91.38 88 GLY A CA 1
ATOM 703 C C . GLY A 1 88 ? 6.311 3.377 -8.260 1.00 91.38 88 GLY A C 1
ATOM 704 O O . GLY A 1 88 ? 5.777 2.400 -7.730 1.00 91.38 88 GLY A O 1
ATOM 705 N N . PHE A 1 89 ? 5.847 4.621 -8.139 1.00 91.00 89 PHE A N 1
ATOM 706 C CA . PHE A 1 89 ? 4.690 4.988 -7.318 1.00 91.00 89 PHE A CA 1
ATOM 707 C C . PHE A 1 89 ? 3.611 5.687 -8.133 1.00 91.00 89 PHE A C 1
ATOM 709 O O . PHE A 1 89 ? 3.897 6.402 -9.096 1.00 91.00 89 PHE A O 1
ATOM 716 N N . ARG A 1 90 ? 2.364 5.518 -7.706 1.00 87.50 90 ARG A N 1
ATOM 717 C CA . ARG A 1 90 ? 1.271 6.430 -8.041 1.00 87.50 90 ARG A CA 1
ATOM 718 C C . ARG A 1 90 ? 1.385 7.652 -7.142 1.00 87.50 90 ARG A C 1
ATOM 720 O O . ARG A 1 90 ? 1.638 7.500 -5.955 1.00 87.50 90 ARG A O 1
ATOM 727 N N . GLN A 1 91 ? 1.244 8.847 -7.697 1.00 80.75 91 GLN A N 1
ATOM 728 C CA . GLN A 1 91 ? 1.274 10.073 -6.899 1.00 80.75 91 GLN A CA 1
ATOM 729 C C . GLN A 1 91 ? -0.044 10.256 -6.132 1.00 80.75 91 GLN A C 1
ATOM 731 O O . GLN A 1 91 ? -1.048 9.611 -6.449 1.00 80.75 91 GLN A O 1
ATOM 736 N N . HIS A 1 92 ? -0.026 11.122 -5.116 1.00 72.31 92 HIS A N 1
ATOM 737 C CA . HIS A 1 92 ? -1.171 11.368 -4.231 1.00 72.31 92 HIS A CA 1
ATOM 738 C C . HIS A 1 92 ? -2.431 11.841 -4.966 1.00 72.31 92 HIS A C 1
ATOM 740 O O . HIS A 1 92 ? -3.527 11.567 -4.495 1.00 72.31 92 HIS A O 1
ATOM 746 N N . ASP A 1 93 ? -2.302 12.420 -6.160 1.00 65.00 93 ASP A N 1
ATOM 747 C CA . ASP A 1 93 ? -3.442 12.818 -6.997 1.00 65.00 93 ASP A CA 1
ATOM 748 C C . ASP A 1 93 ? -4.359 11.634 -7.361 1.00 65.00 93 ASP A C 1
ATOM 750 O O . ASP A 1 93 ? -5.542 11.813 -7.642 1.00 65.00 93 ASP A O 1
ATOM 754 N N . PHE A 1 94 ? -3.831 10.404 -7.327 1.00 63.31 94 PHE A N 1
ATOM 755 C CA . PHE A 1 94 ? -4.601 9.174 -7.535 1.00 63.31 94 PHE A CA 1
ATOM 756 C C . PHE A 1 94 ? -5.100 8.541 -6.221 1.00 63.31 94 PHE A C 1
ATOM 758 O O . PHE A 1 94 ? -6.048 7.749 -6.218 1.00 63.31 94 PHE A O 1
ATOM 765 N N . VAL A 1 95 ? -4.460 8.870 -5.098 1.00 75.56 95 VAL A N 1
ATOM 766 C CA . VAL A 1 95 ? -4.748 8.328 -3.763 1.00 75.56 95 VAL A CA 1
ATOM 767 C C . VAL A 1 95 ? -5.529 9.376 -2.970 1.00 75.56 95 VAL A C 1
ATOM 769 O O . VAL A 1 95 ? -5.007 10.018 -2.064 1.00 75.56 95 VAL A O 1
ATOM 772 N N . CYS A 1 96 ? -6.792 9.580 -3.345 1.00 83.75 96 CYS A N 1
ATOM 773 C CA . CYS A 1 96 ? -7.680 10.504 -2.649 1.00 83.75 96 CYS A CA 1
ATOM 774 C C . CYS A 1 96 ? -8.365 9.854 -1.437 1.00 83.75 96 CYS A C 1
ATOM 776 O O . CYS A 1 96 ? -8.578 8.640 -1.387 1.00 83.75 96 CYS A O 1
ATOM 778 N N . GLU A 1 97 ? -8.754 10.690 -0.475 1.00 88.00 97 GLU A N 1
ATOM 779 C CA . GLU A 1 97 ? -9.448 10.280 0.751 1.00 88.00 97 GLU A CA 1
ATOM 780 C C . GLU A 1 97 ? -10.737 9.500 0.460 1.00 88.00 97 GLU A C 1
ATOM 782 O O . GLU A 1 97 ? -10.978 8.454 1.058 1.00 88.00 97 GLU A O 1
ATOM 787 N N . SER A 1 98 ? -11.510 9.924 -0.545 1.00 89.38 98 SER A N 1
ATOM 788 C CA . SER A 1 98 ? -12.731 9.224 -0.955 1.00 89.38 98 SER A CA 1
ATOM 789 C C . SER A 1 98 ? -12.468 7.806 -1.475 1.00 89.38 98 SER A C 1
ATOM 791 O O . SER A 1 98 ? -13.239 6.890 -1.177 1.00 89.38 98 SER A O 1
ATOM 793 N N . ASN A 1 99 ? -11.366 7.589 -2.206 1.00 90.88 99 ASN A N 1
ATOM 794 C CA . ASN A 1 99 ? -10.968 6.252 -2.652 1.00 90.88 99 ASN A CA 1
ATOM 795 C C . ASN A 1 99 ? -10.565 5.376 -1.463 1.00 90.88 99 ASN A C 1
ATOM 797 O O . ASN A 1 99 ? -10.910 4.196 -1.437 1.00 90.88 99 ASN A O 1
ATOM 801 N N . ILE A 1 100 ? -9.851 5.936 -0.483 1.00 93.88 100 ILE A N 1
ATOM 802 C CA . ILE A 1 100 ? -9.450 5.205 0.725 1.00 93.88 100 ILE A CA 1
ATOM 803 C C . ILE A 1 100 ? -10.688 4.776 1.508 1.00 93.88 100 ILE A C 1
ATOM 805 O O . ILE A 1 100 ? -10.798 3.597 1.844 1.00 93.88 100 ILE A O 1
ATOM 809 N N . GLU A 1 101 ? -11.636 5.686 1.735 1.00 95.25 101 GLU A N 1
ATOM 810 C CA . GLU A 1 101 ? -12.858 5.376 2.480 1.00 95.25 101 GLU A CA 1
ATOM 811 C C . GLU A 1 101 ? -13.694 4.316 1.755 1.00 95.25 101 GLU A C 1
ATOM 813 O O . GLU A 1 101 ? -14.037 3.295 2.344 1.00 95.25 101 GLU A O 1
ATOM 818 N N . THR A 1 102 ? -13.896 4.463 0.442 1.00 95.56 102 THR A N 1
ATOM 819 C CA . THR A 1 102 ? -14.621 3.469 -0.373 1.00 95.56 102 THR A CA 1
ATOM 820 C C . THR A 1 102 ? -13.984 2.078 -0.273 1.00 95.56 102 THR A C 1
ATOM 822 O O . THR A 1 102 ? -14.670 1.059 -0.143 1.00 95.56 102 THR A O 1
ATOM 825 N N . MET A 1 103 ? -12.651 2.003 -0.337 1.00 95.50 103 MET A N 1
ATOM 826 C CA . MET A 1 103 ? -11.928 0.735 -0.224 1.00 95.50 103 MET A CA 1
ATOM 827 C C . MET A 1 103 ? -12.000 0.172 1.200 1.00 95.50 103 MET A C 1
ATOM 829 O O . MET A 1 103 ? -12.146 -1.039 1.361 1.00 95.50 103 MET A O 1
ATOM 833 N N . HIS A 1 104 ? -11.946 1.021 2.224 1.00 97.31 104 HIS A N 1
ATOM 834 C CA . HIS A 1 104 ? -12.076 0.615 3.619 1.00 97.31 104 HIS A CA 1
ATOM 835 C C . HIS A 1 104 ? -13.483 0.076 3.928 1.00 97.31 104 HIS A C 1
ATOM 837 O O . HIS A 1 104 ? -13.615 -1.026 4.465 1.00 97.31 104 HIS A O 1
ATOM 843 N N . GLU A 1 105 ? -14.543 0.759 3.494 1.00 96.81 105 GLU A N 1
ATOM 844 C CA . GLU A 1 105 ? -15.926 0.280 3.609 1.00 96.81 105 GLU A CA 1
ATOM 845 C C . GLU A 1 105 ? -16.116 -1.075 2.917 1.00 96.81 105 GLU A C 1
ATOM 847 O O . GLU A 1 105 ? -16.693 -2.011 3.488 1.00 96.81 105 GLU A O 1
ATOM 852 N N . LYS A 1 106 ? -15.570 -1.222 1.701 1.00 96.56 106 LYS A N 1
ATOM 853 C CA . LYS A 1 106 ? -15.578 -2.492 0.965 1.00 96.56 106 LYS A CA 1
ATOM 854 C C . LYS A 1 106 ? -14.852 -3.593 1.739 1.00 96.56 106 LYS A C 1
ATOM 856 O O . LYS A 1 106 ? -15.374 -4.705 1.831 1.00 96.56 106 LYS A O 1
ATOM 861 N N . PHE A 1 107 ? -13.683 -3.297 2.306 1.00 96.81 107 PHE A N 1
ATOM 862 C CA . PHE A 1 107 ? -12.912 -4.240 3.118 1.00 96.81 107 PHE A CA 1
ATOM 863 C C . PHE A 1 107 ? -13.714 -4.711 4.333 1.00 96.81 107 PHE A C 1
ATOM 865 O O . PHE A 1 107 ? -13.879 -5.917 4.521 1.00 96.81 107 PHE 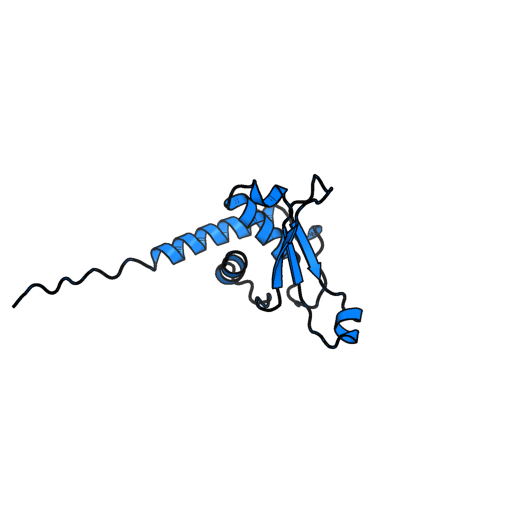A O 1
ATOM 872 N N . VAL A 1 108 ? -14.281 -3.784 5.109 1.00 96.56 108 VAL A N 1
ATOM 873 C CA . VAL A 1 108 ? -15.093 -4.098 6.295 1.00 96.56 108 VAL A CA 1
ATOM 874 C C . VAL A 1 108 ? -16.316 -4.937 5.919 1.00 96.56 108 VAL A C 1
ATOM 876 O O . VAL A 1 108 ? -16.618 -5.928 6.589 1.00 96.56 108 VAL A O 1
ATOM 879 N N . SER A 1 109 ? -17.004 -4.578 4.834 1.00 96.12 109 SER A N 1
ATOM 880 C CA . SER A 1 109 ? -18.180 -5.302 4.338 1.00 96.12 109 SER A CA 1
ATOM 881 C C .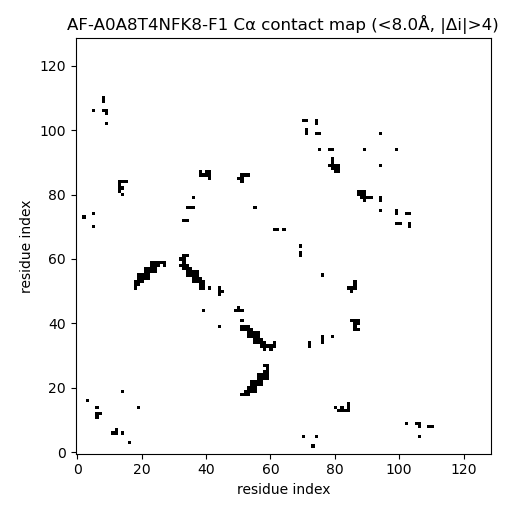 SER A 1 109 ? -17.845 -6.742 3.936 1.00 96.12 109 SER A C 1
ATOM 883 O O . SER A 1 109 ? -18.517 -7.683 4.363 1.00 96.12 109 SER A O 1
ATOM 885 N N . LEU A 1 110 ? -16.771 -6.941 3.166 1.00 94.31 110 LEU A N 1
ATOM 886 C CA . LEU A 1 110 ? -16.342 -8.269 2.722 1.00 94.31 110 LEU A CA 1
ATOM 887 C C . LEU A 1 110 ? -15.778 -9.114 3.870 1.00 94.31 110 LEU A C 1
ATOM 889 O O . LEU A 1 110 ? -16.098 -10.299 3.959 1.00 94.31 110 LEU A O 1
ATOM 893 N N . LYS A 1 111 ? -15.013 -8.513 4.788 1.00 92.94 111 LYS A N 1
ATOM 894 C CA . LYS A 1 111 ? -14.482 -9.194 5.977 1.00 92.94 111 LYS A CA 1
ATOM 895 C C . LYS A 1 111 ? -15.610 -9.725 6.864 1.00 92.94 111 LYS A C 1
ATOM 897 O O . LYS A 1 111 ? -15.565 -10.882 7.270 1.00 92.94 111 LYS A O 1
ATOM 902 N N . LYS A 1 112 ? -16.663 -8.929 7.099 1.00 92.19 112 LYS A N 1
ATOM 903 C CA . LYS A 1 112 ? -17.864 -9.373 7.836 1.00 92.19 112 LYS A CA 1
ATOM 904 C C . LYS A 1 112 ? -18.554 -10.561 7.158 1.00 92.19 112 LYS A C 1
ATOM 906 O O . LYS A 1 112 ? -18.926 -11.506 7.844 1.00 92.19 112 LYS A O 1
ATOM 911 N N . ARG A 1 113 ? -18.679 -10.540 5.824 1.00 88.94 113 ARG A N 1
ATOM 912 C CA . ARG A 1 113 ? -19.277 -11.644 5.048 1.00 88.94 113 ARG A CA 1
ATOM 913 C C . ARG A 1 113 ? -18.449 -12.931 5.117 1.00 88.94 113 ARG A C 1
ATOM 915 O O . ARG A 1 113 ? -19.023 -14.007 5.237 1.00 88.94 113 ARG A O 1
ATOM 922 N N . GLY A 1 114 ? -17.120 -12.827 5.073 1.00 77.94 114 GLY A N 1
ATOM 923 C CA . GLY A 1 114 ? -16.218 -13.974 5.229 1.00 77.94 114 GLY A CA 1
ATOM 924 C C . GLY A 1 114 ? -16.312 -14.608 6.618 1.00 77.94 114 GLY A C 1
ATOM 925 O O . GLY A 1 114 ? -16.420 -15.823 6.723 1.00 77.94 114 GLY A O 1
ATOM 926 N N . ILE A 1 115 ? -16.392 -13.784 7.670 1.00 69.94 115 ILE A N 1
ATOM 927 C CA . ILE A 1 115 ? -16.602 -14.251 9.051 1.00 69.94 115 ILE A CA 1
ATOM 928 C C . ILE A 1 115 ? -17.965 -14.947 9.202 1.00 69.94 115 ILE A C 1
ATOM 930 O O . ILE A 1 115 ? -18.063 -15.948 9.900 1.00 69.94 115 ILE A O 1
ATOM 934 N N . SER A 1 116 ? -19.014 -14.472 8.520 1.00 59.12 116 SER A N 1
ATOM 935 C CA . SER A 1 116 ? -20.341 -15.107 8.580 1.00 59.12 116 SER A CA 1
ATOM 936 C C . SER A 1 116 ? -20.464 -16.431 7.810 1.00 59.12 116 SER A C 1
ATOM 938 O O . SER A 1 116 ? -21.432 -17.152 8.020 1.00 59.12 116 SER A O 1
ATOM 940 N N . LEU A 1 117 ? -19.524 -16.760 6.915 1.00 57.34 117 LEU A N 1
ATOM 941 C CA . LEU A 1 117 ? -19.515 -18.038 6.184 1.00 57.34 117 LEU A CA 1
ATOM 942 C C . LEU A 1 117 ? -18.774 -19.153 6.948 1.00 57.34 117 LEU A C 1
ATOM 944 O O . LEU A 1 117 ? -18.933 -20.326 6.614 1.00 57.34 117 LEU A O 1
ATOM 948 N N . GLU A 1 118 ? -18.014 -18.806 7.989 1.00 52.56 118 GLU A N 1
ATOM 949 C CA . GLU A 1 118 ? -17.363 -19.745 8.908 1.00 52.56 118 GLU A CA 1
ATOM 950 C C . GLU A 1 118 ? -18.187 -19.911 10.203 1.00 52.56 118 GLU A C 1
ATOM 952 O O . GLU A 1 118 ? -17.744 -19.565 11.296 1.00 52.56 118 GLU A O 1
ATOM 957 N N . GLU A 1 119 ? -19.415 -20.437 10.116 1.00 52.16 119 GLU A N 1
ATOM 958 C CA . GLU A 1 119 ? -20.158 -20.853 11.319 1.00 52.16 119 GLU A CA 1
ATOM 959 C C . GLU A 1 119 ? -19.632 -22.190 11.890 1.00 52.16 119 GLU A C 1
ATOM 961 O O . GLU A 1 119 ? -19.165 -23.063 11.147 1.00 52.16 119 GLU A O 1
ATOM 966 N N . PRO A 1 120 ? -19.681 -22.383 13.225 1.00 50.12 120 PRO A N 1
ATOM 967 C CA . PRO A 1 120 ? -18.924 -23.421 13.911 1.00 50.12 120 PRO A CA 1
ATOM 968 C C . PRO A 1 120 ? -19.438 -24.814 13.545 1.00 50.12 120 PRO A C 1
ATOM 970 O O . PRO A 1 120 ? -20.637 -25.095 13.624 1.00 50.12 120 PRO A O 1
ATOM 973 N N . LYS A 1 121 ? -18.514 -25.737 13.236 1.00 52.66 121 LYS A N 1
ATOM 974 C CA . LYS A 1 121 ? -18.812 -27.175 13.216 1.00 52.66 121 LYS A CA 1
ATOM 975 C C . LYS A 1 121 ? -19.517 -27.530 14.526 1.00 52.66 121 LYS A C 1
ATOM 977 O O . LYS A 1 121 ? -18.908 -27.482 15.596 1.00 52.66 121 LYS A O 1
ATOM 982 N N . LYS A 1 122 ? -20.807 -27.869 14.436 1.00 47.31 122 LYS A N 1
ATOM 983 C CA . LYS A 1 122 ? -21.595 -28.388 15.556 1.00 47.31 122 LYS A CA 1
ATOM 984 C C . LYS A 1 122 ? -20.787 -29.506 16.211 1.00 47.31 122 LYS A C 1
ATOM 986 O O . LYS A 1 122 ? -20.397 -30.454 15.532 1.00 47.31 122 LYS A O 1
ATOM 991 N N . LYS A 1 123 ? -20.532 -29.398 17.520 1.00 48.75 123 LYS A N 1
ATOM 992 C CA . LYS A 1 123 ? -20.050 -30.531 18.313 1.00 48.75 123 LYS A CA 1
ATOM 993 C C . LYS A 1 123 ? -21.101 -31.630 18.205 1.00 48.75 123 LYS A C 1
ATOM 995 O O . LYS A 1 123 ? -22.119 -31.587 18.889 1.00 48.75 123 LYS A O 1
ATOM 1000 N N . THR A 1 124 ? -20.867 -32.606 17.341 1.00 49.19 124 THR A N 1
ATOM 1001 C CA . THR A 1 124 ? -21.523 -33.901 17.456 1.00 49.19 124 THR A CA 1
ATOM 1002 C C . THR A 1 124 ? -20.928 -34.563 18.688 1.00 49.19 124 THR A C 1
ATOM 1004 O O . THR A 1 124 ? -19.828 -35.110 18.641 1.00 49.19 124 THR A O 1
ATOM 1007 N N . PHE A 1 125 ? -21.621 -34.445 19.818 1.00 49.25 125 PHE A N 1
ATOM 1008 C CA . PHE A 1 125 ? -21.405 -35.356 20.931 1.00 49.25 125 PHE A CA 1
ATOM 1009 C C . PHE A 1 125 ? -21.824 -36.751 20.456 1.00 49.25 125 PHE A C 1
ATOM 1011 O O . PHE A 1 125 ? -22.972 -36.900 20.025 1.00 49.25 125 PHE A O 1
ATOM 1018 N N . PRO A 1 126 ? -20.951 -3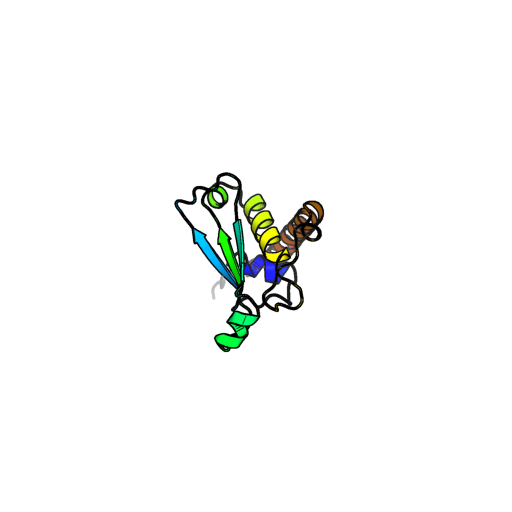7.771 20.504 1.00 49.59 126 PRO A N 1
ATOM 1019 C CA . PRO A 1 126 ? -21.421 -39.137 20.390 1.00 49.59 126 PRO A CA 1
ATOM 1020 C C . PRO A 1 126 ? -22.257 -39.422 21.641 1.00 49.59 126 PRO A C 1
ATOM 1022 O O . PRO A 1 126 ? -21.742 -39.561 22.749 1.00 49.59 126 PRO A O 1
ATOM 1025 N N . PHE A 1 127 ? -23.575 -39.416 21.462 1.00 44.31 127 PHE A N 1
ATOM 1026 C CA . PHE A 1 127 ? -24.502 -40.007 22.410 1.00 44.31 127 PHE A CA 1
ATOM 1027 C C . PHE A 1 127 ? -24.240 -41.519 22.412 1.00 44.31 127 PHE A C 1
ATOM 1029 O O . PHE A 1 127 ? -24.166 -42.141 21.354 1.00 44.31 127 PHE A O 1
ATOM 1036 N N . TRP A 1 128 ? -24.018 -42.056 23.605 1.00 44.00 128 TRP A N 1
ATOM 1037 C CA . TRP A 1 128 ? -23.632 -43.430 23.905 1.00 44.00 128 TRP A CA 1
ATOM 1038 C C . TRP A 1 128 ? -24.442 -44.513 23.170 1.00 44.00 128 TRP A C 1
ATOM 1040 O O . TRP A 1 128 ? -25.654 -44.384 22.981 1.00 44.00 128 TRP A O 1
ATOM 1050 N N . ARG A 1 129 ? -23.775 -45.638 22.895 1.00 38.66 129 ARG A N 1
ATOM 1051 C CA . ARG A 1 129 ? -24.300 -46.988 23.133 1.00 38.66 129 ARG A CA 1
ATOM 1052 C C . ARG A 1 129 ? -23.230 -47.811 23.828 1.00 38.66 129 ARG A C 1
ATOM 1054 O O . ARG A 1 129 ? -22.051 -47.632 23.455 1.00 38.66 129 ARG A O 1
#

Secondary structure (DSSP, 8-state):
--HHHHHHHTT-TTS-GGGEEEEEE-S---SS--EEEEE--HHHHHHTT----EEEEEEHHHHTS-HHHHHHHHHHHHHTS-TT-SS----GGGS-HHHHHHHHHHHHHHHHHHHHH------------

pLDDT: mean 87.84, std 15.13, range [38.66, 98.12]

Sequence (129 aa):
MRMQDIVNILGMHHIDIDRVKCFRSLGSSTRRTIARCHTVGKLMQKAMNMPAHYAIEFLEPFEKMSESEQDKVIIHELLHIPKTFGGGFRQHDFVCESNIETMHEKFVSLKKRGISLEEPKKKTFPFWR

Radius of gyration: 18.8 Å; Cα contacts (8 Å, |Δi|>4): 139; chains: 1; bounding box: 46×62×37 Å